Protein AF-A0A2H0ILY2-F1 (afdb_monomer_lite)

pLDDT: mean 87.73, std 13.94, range [51.22, 98.12]

Sequence (99 aa):
MISETLISFIIQALGWVGTVLFIVSYFQLNRGIWTLQDTKFHVYNILGSIFLVVDTVYDFSFASAAANLFWGIVACYGLIKYRKGVDHHNNLHSSSEVG

Secondary structure (DSSP, 8-state):
-HHHHHHHHHHHHHHHHHHHHHHHHHHHHHTTSS-TT-HHHHHHHHHHHHHHHHHHHHTT-HHHHHHHHHHHHHHHHHHHHHHHHHHHHHHHHHHHS--

Foldseek 3Di:
DVVVVVVLVVLVVLLVVLVVLLCVLVVCCVVVVDDLLDLSSLVSLLSSLVSNLSSCVVVVNVVSNVVSVVSNVVSVVSNVVNVVVVVVVVVVVVVVVVD

Structure (mmCIF, N/CA/C/O backbone):
data_AF-A0A2H0ILY2-F1
#
_entry.id   AF-A0A2H0ILY2-F1
#
loop_
_atom_site.group_PDB
_atom_site.id
_atom_site.type_symbol
_atom_site.label_atom_id
_atom_site.label_alt_id
_atom_site.label_comp_id
_atom_site.label_asym_id
_atom_site.label_entity_id
_atom_site.label_seq_id
_atom_site.pdbx_PDB_ins_code
_atom_site.Cartn_x
_atom_site.Cartn_y
_atom_site.Cartn_z
_atom_site.occupancy
_atom_site.B_iso_or_equiv
_atom_site.auth_seq_id
_atom_site.auth_comp_id
_atom_site.auth_asym_id
_atom_site.auth_atom_id
_atom_site.pdbx_PDB_model_num
ATOM 1 N N . MET A 1 1 ? 18.122 -9.021 -22.211 1.00 65.00 1 MET A N 1
ATOM 2 C CA . MET A 1 1 ? 16.770 -8.781 -22.766 1.00 65.00 1 MET A CA 1
ATOM 3 C C . MET A 1 1 ? 15.718 -9.605 -22.030 1.00 65.00 1 MET A C 1
ATOM 5 O O . MET A 1 1 ? 14.881 -8.995 -21.393 1.00 65.00 1 MET A O 1
ATOM 9 N N . ILE A 1 2 ? 15.796 -10.946 -22.007 1.00 77.25 2 ILE A N 1
ATOM 10 C CA . ILE A 1 2 ? 14.806 -11.784 -21.289 1.00 77.25 2 ILE A CA 1
ATOM 11 C C . ILE A 1 2 ? 14.792 -11.542 -19.765 1.00 77.25 2 ILE A C 1
ATOM 13 O O . ILE A 1 2 ? 13.712 -11.489 -19.185 1.00 77.25 2 ILE A O 1
ATOM 17 N N . SER A 1 3 ? 15.949 -11.359 -19.111 1.00 81.62 3 SER A N 1
ATOM 18 C CA . SER A 1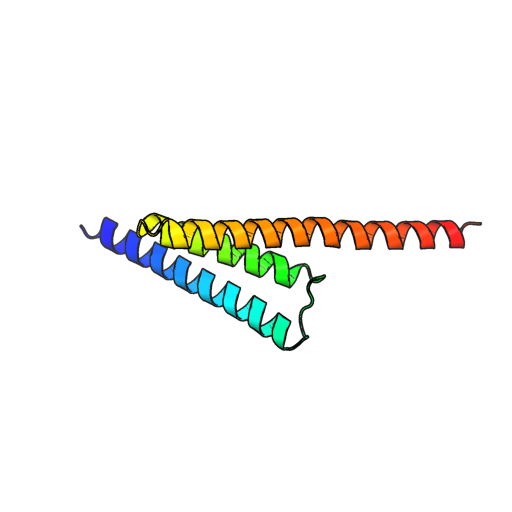 3 ? 15.973 -11.119 -17.654 1.00 81.62 3 SER A CA 1
ATOM 19 C C . SER A 1 3 ? 15.315 -9.797 -17.261 1.00 81.62 3 SER A C 1
ATOM 21 O O . SER A 1 3 ? 14.579 -9.770 -16.285 1.00 81.62 3 SER A O 1
ATOM 23 N N . GLU A 1 4 ? 15.522 -8.733 -18.040 1.00 84.00 4 GLU A N 1
ATOM 24 C CA . GLU A 1 4 ? 14.906 -7.421 -17.799 1.00 84.00 4 GLU A CA 1
ATOM 25 C C . GLU A 1 4 ? 13.379 -7.513 -17.864 1.00 84.00 4 GLU A C 1
ATOM 27 O O . GLU A 1 4 ? 12.696 -7.108 -16.932 1.00 84.00 4 GLU A O 1
ATOM 32 N N . THR A 1 5 ? 12.840 -8.147 -18.912 1.00 90.50 5 THR A N 1
ATOM 33 C CA . THR A 1 5 ? 11.390 -8.348 -19.062 1.00 90.50 5 THR A CA 1
ATOM 34 C C . THR A 1 5 ? 10.800 -9.205 -17.941 1.00 90.50 5 THR A C 1
ATOM 36 O O . THR A 1 5 ? 9.707 -8.918 -17.456 1.00 90.50 5 THR A O 1
ATOM 39 N N . LEU A 1 6 ? 11.516 -10.246 -17.503 1.00 92.25 6 LEU A N 1
ATOM 40 C CA . LEU A 1 6 ? 11.077 -11.086 -16.389 1.00 92.25 6 LEU A CA 1
ATOM 41 C C . LEU A 1 6 ? 11.017 -10.293 -15.077 1.00 92.25 6 LEU A C 1
ATOM 43 O O . LEU A 1 6 ? 10.046 -10.418 -14.333 1.00 92.25 6 LEU A O 1
ATOM 47 N N . ILE A 1 7 ? 12.029 -9.464 -14.808 1.00 92.19 7 ILE A N 1
ATOM 48 C CA . ILE A 1 7 ? 12.068 -8.598 -13.625 1.00 92.19 7 ILE A CA 1
ATOM 49 C C . ILE A 1 7 ? 10.892 -7.616 -13.649 1.00 92.19 7 ILE A C 1
ATOM 51 O O . ILE A 1 7 ? 10.183 -7.522 -12.648 1.00 92.19 7 ILE A O 1
ATOM 55 N N . SER A 1 8 ? 10.621 -6.959 -14.785 1.00 92.81 8 SER A N 1
ATOM 56 C CA . SER A 1 8 ? 9.462 -6.062 -14.918 1.00 92.81 8 SER A CA 1
ATOM 57 C C . SER A 1 8 ? 8.151 -6.777 -14.594 1.00 92.81 8 SER A C 1
ATOM 59 O O . SER A 1 8 ? 7.321 -6.245 -13.864 1.00 92.81 8 SER A O 1
ATOM 61 N N . PHE A 1 9 ? 7.968 -8.002 -15.097 1.00 95.06 9 PHE A N 1
ATOM 62 C CA . PHE A 1 9 ? 6.743 -8.765 -14.863 1.00 95.06 9 PHE A CA 1
ATOM 63 C C . PHE A 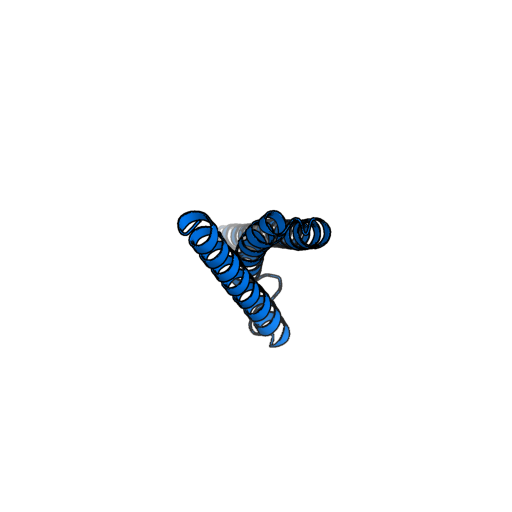1 9 ? 6.559 -9.138 -13.386 1.00 95.06 9 PHE A C 1
ATOM 65 O O . PHE A 1 9 ? 5.452 -9.049 -12.860 1.00 95.06 9 PHE A O 1
ATOM 72 N N . ILE A 1 10 ? 7.639 -9.524 -12.699 1.00 95.94 10 ILE A N 1
ATOM 73 C CA . ILE A 1 10 ? 7.603 -9.826 -11.261 1.00 95.94 10 ILE A CA 1
ATOM 74 C C . ILE A 1 10 ? 7.245 -8.573 -10.459 1.00 95.94 10 ILE A C 1
ATOM 76 O O . ILE A 1 10 ? 6.424 -8.651 -9.547 1.00 95.94 10 ILE A O 1
ATOM 80 N N . ILE A 1 11 ? 7.830 -7.424 -10.803 1.00 95.56 11 ILE A N 1
ATOM 81 C CA . ILE A 1 11 ? 7.562 -6.156 -10.117 1.00 95.56 11 ILE A CA 1
ATOM 82 C C . ILE A 1 11 ? 6.107 -5.725 -10.321 1.00 95.56 11 ILE A C 1
ATOM 84 O O . ILE A 1 11 ? 5.420 -5.471 -9.335 1.00 95.56 11 ILE A O 1
ATOM 88 N N . GLN A 1 12 ? 5.598 -5.783 -11.553 1.00 95.56 12 GLN A N 1
ATOM 89 C CA . GLN A 1 12 ? 4.190 -5.492 -11.841 1.00 95.56 12 GLN A CA 1
ATOM 90 C C . GLN A 1 12 ? 3.249 -6.448 -11.102 1.00 95.56 12 GLN A C 1
ATOM 92 O O . GLN A 1 12 ? 2.235 -6.027 -10.546 1.00 95.56 12 GLN A O 1
ATOM 97 N N . ALA A 1 13 ? 3.575 -7.744 -11.050 1.00 97.25 13 ALA A N 1
ATOM 98 C CA . ALA A 1 13 ? 2.792 -8.713 -10.290 1.00 97.25 13 ALA A CA 1
ATOM 99 C C . ALA A 1 13 ? 2.769 -8.374 -8.789 1.00 97.25 13 ALA A C 1
ATOM 101 O O . ALA A 1 13 ? 1.711 -8.464 -8.164 1.00 97.25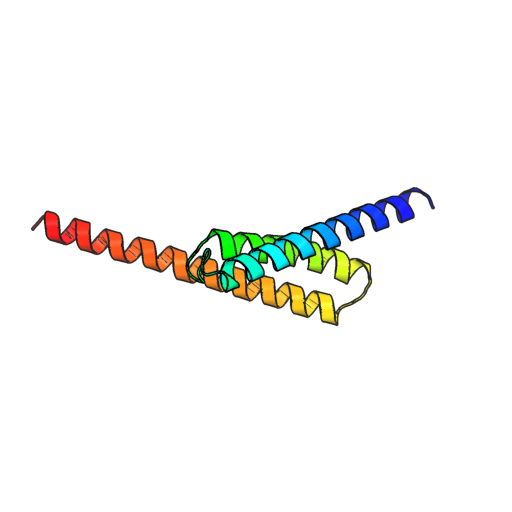 13 ALA A O 1
ATOM 102 N N . LEU A 1 14 ? 3.896 -7.934 -8.215 1.00 96.56 14 LEU A N 1
ATOM 103 C CA . LEU A 1 14 ? 3.943 -7.423 -6.842 1.00 96.56 14 LEU A CA 1
ATOM 104 C C . LEU A 1 14 ? 3.084 -6.164 -6.683 1.00 96.56 14 LEU A C 1
ATOM 106 O O . LEU A 1 14 ? 2.321 -6.092 -5.720 1.00 96.56 14 LEU A O 1
ATOM 110 N N . GLY A 1 15 ? 3.140 -5.226 -7.632 1.00 96.75 15 GLY A N 1
ATOM 111 C CA . GLY A 1 15 ? 2.280 -4.043 -7.674 1.00 96.75 15 GLY A CA 1
ATOM 112 C C . GLY A 1 15 ? 0.799 -4.411 -7.592 1.00 96.75 15 GLY A C 1
ATOM 113 O O . GLY A 1 15 ? 0.099 -3.954 -6.688 1.00 96.75 15 GLY A O 1
ATOM 114 N N . TRP A 1 16 ? 0.342 -5.342 -8.436 1.00 97.94 16 TRP A N 1
ATOM 115 C CA . TRP A 1 16 ? -1.035 -5.851 -8.420 1.00 97.94 16 TRP A CA 1
ATOM 116 C C . TRP A 1 16 ? -1.413 -6.539 -7.107 1.00 97.94 16 TRP A C 1
ATOM 118 O O . TRP A 1 16 ? -2.514 -6.322 -6.594 1.00 97.94 16 TRP A O 1
ATOM 128 N N . VAL A 1 17 ? -0.515 -7.338 -6.521 1.00 98.00 17 VAL A N 1
ATOM 129 C CA . VAL A 1 17 ? -0.734 -7.920 -5.186 1.00 98.00 17 VAL A CA 1
ATOM 130 C C . VAL A 1 17 ? -0.890 -6.809 -4.142 1.00 98.00 17 VAL A C 1
ATOM 132 O O . VAL A 1 17 ? -1.797 -6.871 -3.310 1.00 98.00 17 VAL A O 1
ATOM 135 N N . GLY A 1 18 ? -0.064 -5.764 -4.215 1.00 97.06 18 GLY A N 1
ATOM 136 C CA . GLY A 1 18 ? -0.162 -4.580 -3.368 1.00 97.06 18 GLY A CA 1
ATOM 137 C C . GLY A 1 18 ? -1.501 -3.858 -3.512 1.00 97.06 18 GLY A C 1
ATOM 138 O O . GLY A 1 18 ? -2.152 -3.565 -2.507 1.00 97.06 18 GLY A O 1
ATOM 139 N N . THR A 1 19 ? -1.965 -3.652 -4.747 1.00 97.31 19 THR A N 1
ATOM 140 C CA . THR A 1 19 ? -3.284 -3.083 -5.054 1.00 97.31 19 THR A CA 1
ATOM 141 C C . THR A 1 19 ? -4.408 -3.901 -4.424 1.00 97.31 19 THR A C 1
ATOM 143 O O . THR A 1 19 ? -5.278 -3.338 -3.760 1.00 97.31 19 THR A O 1
ATOM 146 N N . VAL A 1 20 ? -4.391 -5.229 -4.581 1.00 98.12 20 VAL A N 1
ATOM 147 C CA . VAL A 1 20 ? -5.418 -6.114 -4.010 1.00 98.12 20 VAL A CA 1
ATOM 148 C C . VAL A 1 20 ? -5.429 -6.028 -2.485 1.00 98.12 20 VAL A C 1
ATOM 150 O O . VAL A 1 20 ? -6.501 -5.893 -1.897 1.00 98.12 20 VAL A O 1
ATOM 153 N N . LEU A 1 21 ? -4.262 -6.043 -1.833 1.00 96.56 21 LEU A N 1
ATOM 154 C CA . LEU A 1 21 ? -4.164 -5.888 -0.377 1.00 96.56 21 LEU A CA 1
ATOM 155 C C . LEU A 1 21 ? -4.769 -4.562 0.097 1.00 96.56 21 LEU A C 1
ATOM 157 O O . LEU A 1 21 ? -5.538 -4.544 1.062 1.00 96.56 21 LEU A O 1
ATOM 161 N N . PHE A 1 22 ? -4.459 -3.472 -0.605 1.00 93.94 22 PHE A N 1
ATOM 162 C CA . PHE A 1 22 ? -4.954 -2.139 -0.280 1.00 93.94 22 PHE A CA 1
ATOM 163 C C . PHE A 1 22 ? -6.479 -2.049 -0.434 1.00 93.94 22 PHE A C 1
ATOM 165 O O . PHE A 1 22 ? -7.182 -1.603 0.477 1.00 93.94 22 PHE A O 1
ATOM 172 N N . ILE A 1 23 ? -7.010 -2.554 -1.553 1.00 96.56 23 ILE A N 1
ATOM 173 C CA . ILE A 1 23 ? -8.451 -2.582 -1.831 1.00 96.56 23 ILE A CA 1
ATOM 174 C C . ILE A 1 23 ? -9.183 -3.446 -0.807 1.00 96.56 23 ILE A C 1
ATOM 176 O O . ILE A 1 23 ? -10.194 -3.006 -0.270 1.00 96.56 23 ILE A O 1
ATOM 180 N N . VAL A 1 24 ? -8.686 -4.647 -0.497 1.00 96.75 24 VAL A N 1
ATOM 181 C CA . VAL A 1 24 ? -9.310 -5.533 0.500 1.00 96.75 24 VAL A CA 1
ATOM 182 C C . VAL A 1 24 ? -9.347 -4.861 1.869 1.00 96.75 24 VAL A C 1
ATOM 184 O O . VAL A 1 24 ? -10.383 -4.903 2.532 1.00 96.75 24 VAL A O 1
ATOM 187 N N . SER A 1 25 ? -8.259 -4.195 2.268 1.00 95.12 25 SER A N 1
ATOM 188 C CA . SER A 1 25 ? -8.204 -3.447 3.526 1.00 95.12 25 SER A CA 1
ATOM 189 C C . SER A 1 25 ? -9.274 -2.361 3.590 1.00 95.12 25 SER A C 1
ATOM 191 O O . SER A 1 25 ? -10.074 -2.312 4.529 1.00 95.12 25 SER A O 1
ATOM 193 N N . TYR A 1 26 ? -9.341 -1.523 2.555 1.00 94.00 26 TYR A N 1
ATOM 194 C CA . TYR A 1 26 ? -10.304 -0.431 2.488 1.00 94.00 26 TYR A CA 1
ATOM 195 C C . TYR A 1 26 ? -11.749 -0.929 2.364 1.00 94.00 26 TYR A C 1
ATOM 197 O O . TYR A 1 26 ? -12.661 -0.381 2.983 1.00 94.00 26 TYR A O 1
ATOM 205 N N . PHE A 1 27 ? -11.977 -2.003 1.612 1.00 97.19 27 PHE A N 1
ATOM 206 C CA . PHE A 1 27 ? -13.289 -2.617 1.450 1.00 97.19 27 PHE A CA 1
ATOM 207 C C . PHE A 1 27 ? -13.808 -3.198 2.768 1.00 97.19 27 PHE A C 1
ATOM 209 O O . PHE A 1 27 ? -14.951 -2.951 3.150 1.00 97.19 27 PHE A O 1
ATOM 216 N N . GLN A 1 28 ? -12.964 -3.920 3.506 1.00 95.44 28 GLN A N 1
ATOM 217 C CA . GLN A 1 28 ? -13.324 -4.478 4.809 1.00 95.44 28 GLN A CA 1
ATOM 218 C C . GLN A 1 28 ? -13.568 -3.391 5.862 1.00 95.44 28 GLN A C 1
ATOM 220 O O . GLN A 1 28 ? -14.469 -3.557 6.689 1.00 95.44 28 GLN A O 1
ATOM 225 N N . LEU A 1 29 ? -12.830 -2.276 5.794 1.00 95.19 29 LEU A N 1
ATOM 226 C CA . LEU A 1 29 ? -13.099 -1.085 6.602 1.00 95.19 29 LEU A CA 1
ATOM 227 C C . LEU A 1 29 ? -14.486 -0.498 6.287 1.00 95.19 29 LEU A C 1
ATOM 229 O O . LEU A 1 29 ? -15.273 -0.259 7.198 1.00 95.19 29 LEU A O 1
ATOM 233 N N . ASN A 1 30 ? -14.824 -0.320 5.005 1.00 94.81 30 ASN A N 1
ATOM 234 C CA . ASN A 1 30 ? -16.127 0.224 4.590 1.00 94.81 30 ASN A CA 1
ATOM 235 C C . ASN A 1 30 ? -17.306 -0.689 4.945 1.00 94.81 30 ASN A C 1
ATOM 237 O O . ASN A 1 30 ? -18.397 -0.205 5.230 1.00 94.81 30 ASN A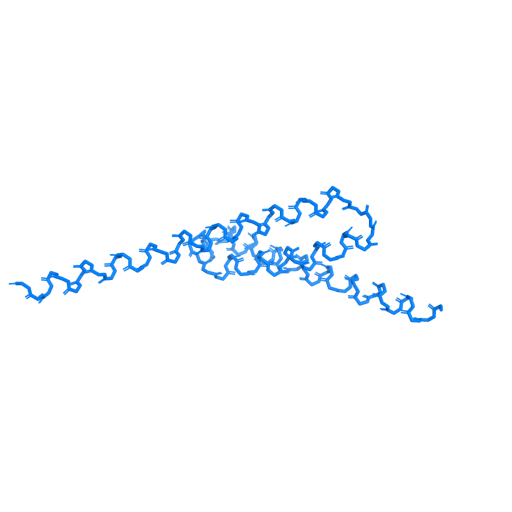 O 1
ATOM 241 N N . ARG A 1 31 ? -17.098 -2.010 4.971 1.00 95.31 31 ARG A N 1
ATOM 242 C CA . ARG A 1 31 ? -18.110 -2.970 5.438 1.00 95.31 31 ARG A CA 1
ATOM 243 C C . ARG A 1 31 ? -18.324 -2.940 6.953 1.00 95.31 31 ARG A C 1
ATOM 245 O O . ARG A 1 31 ? -19.202 -3.647 7.437 1.00 95.31 31 ARG A O 1
ATOM 252 N N . GLY A 1 32 ? -17.500 -2.202 7.700 1.00 92.88 32 GLY A N 1
ATOM 253 C CA . GLY A 1 32 ? -17.495 -2.213 9.162 1.00 92.88 32 GLY A CA 1
ATOM 254 C C . GLY A 1 32 ? -17.023 -3.539 9.765 1.00 92.88 32 GLY A C 1
ATOM 255 O O . GLY A 1 32 ? -17.216 -3.763 10.955 1.00 92.88 32 GLY A O 1
ATOM 256 N N . ILE A 1 33 ? -16.425 -4.430 8.960 1.00 94.06 33 ILE A N 1
ATOM 257 C CA . ILE A 1 33 ? -15.880 -5.708 9.444 1.00 94.06 33 ILE A CA 1
ATOM 258 C C . ILE A 1 33 ? -14.533 -5.474 10.114 1.00 94.06 33 ILE A C 1
ATOM 260 O O . ILE A 1 33 ? -14.227 -6.108 11.120 1.00 94.06 33 ILE A O 1
ATOM 264 N N . TRP A 1 34 ? -13.718 -4.596 9.528 1.00 94.44 34 TRP A N 1
ATOM 265 C CA . TRP A 1 34 ? -12.499 -4.095 10.149 1.00 94.44 34 TRP A CA 1
ATOM 266 C C . TRP A 1 34 ? -12.717 -2.654 10.583 1.00 94.44 34 TRP A C 1
ATOM 268 O O . TRP A 1 34 ? -13.473 -1.902 9.974 1.00 94.44 34 TRP A O 1
ATOM 278 N N . THR A 1 35 ? -12.020 -2.270 11.633 1.00 90.81 35 THR A N 1
ATOM 279 C CA . THR A 1 35 ? -12.032 -0.943 12.225 1.00 90.81 35 THR A CA 1
ATOM 280 C C . THR A 1 35 ? -10.635 -0.341 12.149 1.00 90.81 35 THR A C 1
ATOM 282 O O . THR A 1 35 ? -9.638 -1.036 11.946 1.00 90.81 35 THR A O 1
ATOM 285 N N . LEU A 1 36 ? -10.533 0.967 12.389 1.00 89.25 36 LEU A N 1
ATOM 286 C CA . LEU A 1 36 ? -9.234 1.636 12.502 1.00 89.25 36 LEU A CA 1
ATOM 287 C C . LEU A 1 36 ? -8.389 1.111 13.674 1.00 89.25 36 LEU A C 1
ATOM 289 O O . LEU A 1 36 ? -7.203 1.404 13.721 1.00 89.25 36 LEU A O 1
ATOM 293 N N . GLN A 1 37 ? -8.967 0.356 14.611 1.00 87.94 37 GLN A N 1
ATOM 294 C CA . GLN A 1 37 ? -8.254 -0.233 15.749 1.00 87.94 37 GLN A CA 1
ATOM 295 C C . GLN A 1 37 ? -7.684 -1.617 15.412 1.00 87.94 37 GLN A C 1
ATOM 297 O O . GLN A 1 37 ? -6.771 -2.095 16.087 1.00 87.94 37 GLN A O 1
ATOM 302 N N . ASP A 1 38 ? -8.183 -2.253 14.350 1.00 89.12 38 ASP A N 1
ATOM 303 C CA . ASP A 1 38 ? -7.790 -3.607 13.999 1.00 89.12 38 ASP A CA 1
ATOM 304 C C . ASP A 1 38 ? -6.376 -3.653 13.429 1.00 89.12 38 ASP A C 1
ATOM 306 O O . ASP A 1 38 ? -6.045 -3.032 12.418 1.00 89.12 38 ASP A O 1
ATOM 310 N N . THR A 1 39 ? -5.537 -4.494 14.035 1.00 90.31 39 THR A N 1
ATOM 311 C CA . THR A 1 39 ? -4.163 -4.723 13.562 1.00 90.31 39 THR A CA 1
ATOM 312 C C . THR A 1 39 ? -4.139 -5.219 12.112 1.00 90.31 39 THR A C 1
ATOM 314 O O . THR A 1 39 ? -3.264 -4.827 11.344 1.00 90.31 39 THR A O 1
ATOM 317 N N . LYS A 1 40 ? -5.127 -6.031 11.703 1.00 91.44 40 LYS A N 1
ATOM 318 C CA . LYS A 1 40 ? -5.229 -6.568 10.334 1.00 91.44 40 LYS A CA 1
ATOM 319 C C . LYS A 1 40 ? -5.357 -5.456 9.289 1.00 91.44 40 LYS A C 1
ATOM 321 O O . LYS A 1 40 ? -4.681 -5.520 8.268 1.00 91.44 40 LYS A O 1
ATOM 326 N N . PHE A 1 41 ? -6.149 -4.421 9.574 1.00 92.88 41 PHE A N 1
ATOM 327 C CA . PHE A 1 41 ? -6.323 -3.273 8.684 1.00 92.88 41 PHE A CA 1
ATOM 328 C C . PHE A 1 41 ? -4.994 -2.548 8.427 1.00 92.88 41 PHE A C 1
ATOM 330 O O . PHE A 1 41 ? -4.632 -2.278 7.279 1.00 92.88 41 PHE A O 1
ATOM 337 N N . HIS A 1 42 ? -4.223 -2.291 9.487 1.00 93.06 42 HIS A N 1
ATOM 338 C CA . HIS A 1 42 ? -2.921 -1.632 9.355 1.00 93.06 42 HIS A CA 1
ATOM 339 C C . HIS A 1 42 ? -1.890 -2.518 8.659 1.00 93.06 42 HIS A C 1
ATOM 341 O O . HIS A 1 42 ? -1.182 -2.038 7.783 1.00 93.06 42 HIS A O 1
ATOM 347 N N . VAL A 1 43 ? -1.835 -3.816 8.976 1.00 94.38 43 VAL A N 1
ATOM 348 C CA . VAL A 1 43 ? -0.895 -4.755 8.336 1.00 94.38 43 VAL A CA 1
ATOM 349 C C . VAL A 1 43 ? -1.131 -4.848 6.828 1.00 94.38 43 VAL A C 1
ATOM 351 O O . VAL A 1 43 ? -0.170 -4.789 6.064 1.00 94.38 43 VAL A O 1
ATOM 354 N N . TYR A 1 44 ? -2.388 -4.942 6.385 1.00 96.56 44 TYR A N 1
ATOM 355 C CA . TYR A 1 44 ? -2.702 -5.001 4.954 1.00 96.56 44 TYR A CA 1
ATOM 356 C C . TYR A 1 44 ? -2.318 -3.704 4.234 1.00 96.56 44 TYR A C 1
ATOM 358 O O . TYR A 1 44 ? -1.750 -3.766 3.147 1.00 96.56 44 TYR A O 1
ATOM 366 N N . ASN A 1 45 ? -2.561 -2.541 4.849 1.00 95.56 45 ASN A N 1
ATOM 367 C CA . ASN A 1 45 ? -2.140 -1.259 4.278 1.00 95.56 45 ASN A CA 1
ATOM 368 C C . ASN A 1 45 ? -0.615 -1.110 4.221 1.00 95.56 45 ASN A C 1
ATOM 370 O O . ASN A 1 45 ? -0.098 -0.627 3.219 1.00 95.56 45 ASN A O 1
ATOM 374 N N . ILE A 1 46 ? 0.118 -1.560 5.245 1.00 96.25 46 ILE A N 1
ATOM 375 C CA . ILE A 1 46 ? 1.588 -1.520 5.253 1.00 96.25 46 ILE A CA 1
ATOM 376 C C . ILE A 1 46 ? 2.145 -2.419 4.145 1.00 96.25 46 ILE A C 1
ATOM 378 O O . ILE A 1 46 ? 2.935 -1.955 3.326 1.00 96.25 46 ILE A O 1
ATOM 382 N N . LEU A 1 47 ? 1.706 -3.678 4.061 1.00 97.19 47 LEU A N 1
ATOM 383 C CA . LEU A 1 47 ? 2.172 -4.600 3.019 1.00 97.19 47 LEU A CA 1
ATOM 384 C C . LEU A 1 47 ? 1.807 -4.104 1.615 1.00 97.19 47 LEU A C 1
ATOM 386 O O . LEU A 1 47 ? 2.664 -4.084 0.734 1.00 97.19 47 LEU A O 1
ATOM 390 N N . GLY A 1 48 ? 0.568 -3.638 1.431 1.00 96.56 48 GLY A N 1
ATOM 391 C CA . GLY A 1 48 ? 0.114 -3.047 0.174 1.00 96.56 48 GLY A CA 1
ATOM 392 C C . GLY A 1 48 ? 0.956 -1.839 -0.234 1.00 96.56 48 GLY A C 1
ATOM 393 O O . GLY A 1 48 ? 1.409 -1.762 -1.374 1.00 96.56 48 GLY A O 1
ATOM 394 N N . SER A 1 49 ? 1.241 -0.942 0.716 1.00 97.06 49 SER A N 1
ATOM 395 C CA . SER A 1 49 ? 2.071 0.239 0.473 1.00 97.06 49 SER A CA 1
ATOM 396 C C . SER A 1 49 ? 3.494 -0.113 0.053 1.00 97.06 49 SER A C 1
ATOM 398 O O . SER A 1 49 ? 4.007 0.488 -0.883 1.00 97.06 49 SER A O 1
ATOM 400 N N . ILE A 1 50 ? 4.122 -1.113 0.682 1.00 97.38 50 ILE A N 1
ATOM 401 C CA . ILE A 1 50 ? 5.492 -1.522 0.353 1.00 97.38 50 ILE A CA 1
ATOM 402 C C . ILE A 1 50 ? 5.551 -2.036 -1.087 1.00 97.38 50 ILE A C 1
ATOM 404 O O . ILE A 1 50 ? 6.408 -1.602 -1.852 1.00 97.38 50 ILE A O 1
ATOM 408 N N . PHE A 1 51 ? 4.626 -2.917 -1.475 1.00 97.31 51 PHE A N 1
ATOM 409 C CA . PHE A 1 51 ? 4.605 -3.464 -2.832 1.00 97.31 51 PHE A CA 1
ATOM 410 C C . PHE A 1 51 ? 4.325 -2.394 -3.891 1.00 97.31 51 PHE A C 1
ATOM 412 O O . PHE A 1 51 ? 5.007 -2.362 -4.912 1.00 97.31 51 PHE A O 1
ATOM 419 N N . LEU A 1 52 ? 3.397 -1.473 -3.621 1.00 96.75 52 LEU A N 1
ATOM 420 C CA . LEU A 1 52 ? 3.094 -0.373 -4.535 1.00 96.75 52 LEU A CA 1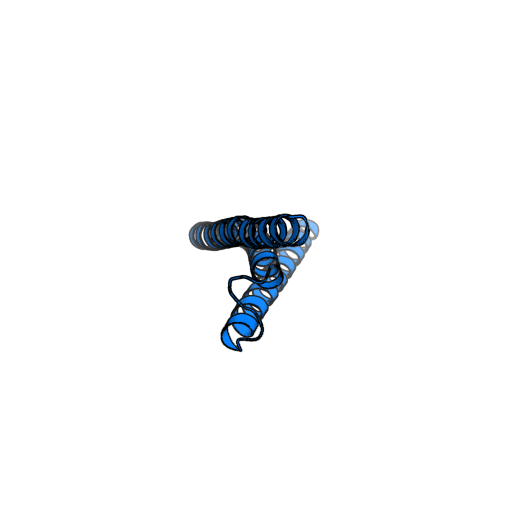
ATOM 421 C C . LEU A 1 52 ? 4.237 0.640 -4.644 1.00 96.75 52 LEU A C 1
ATOM 423 O O . LEU A 1 52 ? 4.477 1.162 -5.727 1.00 96.75 52 LEU A O 1
ATOM 427 N N . VAL A 1 53 ? 4.971 0.916 -3.561 1.00 97.62 53 VAL A N 1
ATOM 428 C CA . VAL A 1 53 ? 6.173 1.765 -3.620 1.00 97.62 53 VAL A CA 1
ATOM 429 C C . VAL A 1 53 ? 7.239 1.120 -4.504 1.00 97.62 53 VAL A C 1
ATOM 431 O O . VAL A 1 53 ? 7.808 1.807 -5.343 1.00 97.62 53 VAL A O 1
ATOM 434 N N . VAL A 1 54 ? 7.492 -0.185 -4.358 1.00 96.69 54 VAL A N 1
ATOM 435 C CA . VAL A 1 54 ? 8.477 -0.902 -5.191 1.00 96.69 54 VAL A CA 1
ATOM 436 C C . VAL A 1 54 ? 8.107 -0.823 -6.675 1.00 96.69 54 VAL A C 1
ATOM 438 O O . VAL A 1 54 ? 8.954 -0.467 -7.492 1.00 96.69 54 VAL A O 1
ATOM 441 N N . ASP A 1 55 ? 6.845 -1.094 -7.006 1.00 97.19 55 ASP A N 1
ATOM 442 C CA . ASP A 1 55 ? 6.316 -1.034 -8.373 1.00 97.19 55 ASP A CA 1
ATOM 443 C C . ASP A 1 55 ? 6.397 0.380 -8.970 1.00 97.19 55 ASP A C 1
ATOM 445 O O . ASP A 1 55 ? 6.973 0.610 -10.029 1.00 97.19 55 ASP A O 1
ATOM 449 N N . THR A 1 56 ? 5.929 1.381 -8.227 1.00 96.50 56 THR A N 1
ATOM 450 C CA . THR A 1 56 ? 5.872 2.763 -8.725 1.00 96.50 56 THR A CA 1
ATOM 451 C C . THR A 1 56 ? 7.234 3.449 -8.793 1.00 96.50 56 THR A C 1
ATOM 453 O O . THR A 1 56 ? 7.418 4.345 -9.617 1.00 96.50 56 THR A O 1
ATOM 456 N N . VAL A 1 57 ? 8.207 3.040 -7.971 1.00 96.56 57 VAL A N 1
ATOM 457 C CA . VAL A 1 57 ? 9.606 3.477 -8.108 1.00 96.56 57 VAL A CA 1
ATOM 458 C C . VAL A 1 57 ? 10.248 2.857 -9.347 1.00 96.56 57 VAL A C 1
ATOM 460 O O . VAL A 1 57 ? 10.989 3.555 -10.039 1.00 96.56 57 VAL A O 1
ATOM 463 N N . TYR A 1 58 ? 9.952 1.589 -9.651 1.00 94.88 58 TYR A N 1
ATOM 464 C CA . TYR A 1 58 ? 10.441 0.926 -10.863 1.00 94.88 58 TYR A CA 1
ATOM 465 C C . TYR A 1 58 ? 9.943 1.617 -12.140 1.00 94.88 58 TYR A C 1
ATOM 467 O O . TYR A 1 58 ? 10.719 1.824 -13.070 1.00 94.88 58 TYR A O 1
ATOM 475 N N . ASP A 1 59 ? 8.694 2.083 -12.134 1.00 93.94 59 ASP A N 1
ATOM 476 C CA . ASP A 1 59 ? 8.091 2.846 -13.234 1.00 93.94 59 ASP A CA 1
ATOM 477 C C . ASP A 1 59 ? 8.460 4.348 -13.237 1.00 93.94 59 ASP A C 1
ATOM 479 O O . ASP A 1 59 ? 7.907 5.127 -14.015 1.00 93.94 59 ASP A O 1
ATOM 483 N N . PHE A 1 60 ? 9.376 4.795 -12.364 1.00 93.94 60 PHE A N 1
ATOM 484 C CA . PHE A 1 60 ? 9.758 6.208 -12.179 1.00 93.94 60 PHE A CA 1
ATOM 485 C C . PHE A 1 60 ? 8.579 7.152 -11.854 1.00 93.94 60 PHE A C 1
ATOM 487 O O . PHE A 1 60 ? 8.653 8.372 -12.027 1.00 93.94 60 PHE A O 1
ATOM 494 N N . SER A 1 61 ? 7.487 6.605 -11.320 1.00 95.94 61 SER A N 1
ATOM 495 C CA . SER A 1 61 ? 6.285 7.335 -10.926 1.00 95.94 61 SER A CA 1
ATOM 496 C C . SER A 1 61 ? 6.409 7.855 -9.491 1.00 95.94 61 SER A C 1
ATOM 498 O O . SER A 1 61 ? 5.758 7.383 -8.556 1.00 95.94 61 SER A O 1
ATOM 500 N N . PHE A 1 62 ? 7.261 8.864 -9.297 1.00 93.56 62 PHE A N 1
ATOM 501 C CA . PHE A 1 62 ? 7.608 9.368 -7.961 1.00 93.56 62 PHE A CA 1
ATOM 502 C C . PHE A 1 62 ? 6.422 9.937 -7.173 1.00 93.56 62 PHE A C 1
ATOM 504 O O . PHE A 1 62 ? 6.382 9.806 -5.951 1.00 93.56 62 PHE A O 1
ATOM 511 N N . ALA A 1 63 ? 5.437 10.538 -7.848 1.00 96.12 63 ALA A N 1
ATOM 512 C CA . ALA A 1 63 ? 4.226 11.027 -7.188 1.00 96.12 63 ALA A CA 1
ATOM 513 C C . ALA A 1 63 ? 3.402 9.871 -6.593 1.00 96.12 63 ALA A C 1
ATOM 515 O O . ALA A 1 63 ? 2.947 9.957 -5.451 1.00 96.12 63 ALA A O 1
ATOM 516 N N . SER A 1 64 ? 3.263 8.771 -7.340 1.00 95.50 64 SER A N 1
ATOM 517 C CA . SER A 1 64 ? 2.582 7.564 -6.864 1.00 95.50 64 SER A CA 1
ATOM 518 C C . SER A 1 64 ? 3.381 6.887 -5.748 1.00 95.50 64 SER A C 1
ATOM 520 O O . SER A 1 64 ? 2.822 6.543 -4.706 1.00 95.50 64 SER A O 1
ATOM 522 N N . ALA A 1 65 ? 4.704 6.788 -5.899 1.00 96.44 65 ALA A N 1
ATOM 523 C CA . ALA A 1 65 ? 5.583 6.245 -4.866 1.00 96.44 65 ALA A CA 1
ATOM 524 C C . ALA A 1 65 ? 5.466 7.021 -3.547 1.00 96.44 65 ALA A C 1
ATOM 526 O O . ALA A 1 65 ? 5.295 6.420 -2.487 1.00 96.44 65 ALA A O 1
ATOM 527 N N . ALA A 1 66 ? 5.480 8.356 -3.603 1.00 97.25 66 ALA A N 1
ATOM 528 C CA . ALA A 1 66 ? 5.303 9.194 -2.424 1.00 97.25 66 ALA A CA 1
ATOM 529 C C . ALA A 1 66 ? 3.932 8.972 -1.768 1.00 97.25 66 ALA A C 1
ATOM 531 O O . ALA A 1 66 ? 3.859 8.787 -0.554 1.00 97.25 66 ALA A O 1
ATOM 532 N N . ALA A 1 67 ? 2.850 8.934 -2.553 1.00 96.12 67 ALA A N 1
ATOM 533 C CA . ALA A 1 67 ? 1.506 8.694 -2.031 1.00 96.12 67 ALA A CA 1
ATOM 534 C C . ALA A 1 67 ? 1.403 7.344 -1.301 1.00 96.12 67 ALA A C 1
ATOM 536 O O . ALA A 1 67 ? 0.919 7.288 -0.168 1.00 96.12 67 ALA A O 1
ATOM 537 N N . ASN A 1 68 ? 1.908 6.269 -1.912 1.00 96.62 68 ASN A N 1
ATOM 538 C CA . ASN A 1 68 ? 1.909 4.939 -1.305 1.00 96.62 68 ASN A CA 1
ATOM 539 C C . ASN A 1 68 ? 2.785 4.891 -0.046 1.00 96.62 68 ASN A C 1
ATOM 541 O O . ASN A 1 68 ? 2.376 4.323 0.965 1.00 96.62 68 ASN A O 1
ATOM 545 N N . LEU A 1 69 ? 3.936 5.565 -0.052 1.00 97.00 69 LEU A N 1
ATOM 546 C CA . LEU A 1 69 ? 4.789 5.684 1.128 1.00 97.00 69 LEU A CA 1
ATOM 547 C C . LEU A 1 69 ? 4.062 6.375 2.293 1.00 97.00 69 LEU A C 1
ATOM 549 O O . LEU A 1 69 ? 4.108 5.884 3.421 1.00 97.00 69 LEU A O 1
ATOM 553 N N . PHE A 1 70 ? 3.352 7.479 2.036 1.00 97.44 70 PHE A N 1
ATOM 554 C CA . PHE A 1 70 ? 2.568 8.165 3.067 1.00 97.44 70 PHE A CA 1
ATOM 555 C C . PHE A 1 70 ? 1.459 7.281 3.634 1.00 97.44 70 PHE A C 1
ATOM 557 O O . PHE A 1 70 ? 1.270 7.257 4.851 1.00 97.44 70 PHE A O 1
ATOM 564 N N . TRP A 1 71 ? 0.775 6.504 2.792 1.00 93.69 71 TRP A N 1
ATOM 565 C CA . TRP A 1 71 ? -0.201 5.520 3.261 1.00 93.69 71 TRP A CA 1
ATOM 566 C C . TRP A 1 71 ? 0.418 4.492 4.210 1.00 93.69 71 TRP A C 1
ATOM 568 O O . TRP A 1 71 ? -0.151 4.215 5.269 1.00 93.69 71 TRP A O 1
ATOM 578 N N . GLY A 1 72 ? 1.609 3.988 3.881 1.00 95.75 72 GLY A N 1
ATOM 579 C CA . GLY A 1 72 ? 2.373 3.103 4.758 1.00 95.75 72 GLY A CA 1
ATOM 580 C C . GLY A 1 72 ? 2.719 3.753 6.101 1.00 95.75 72 GLY A C 1
ATOM 581 O O . GLY A 1 72 ? 2.511 3.149 7.152 1.00 95.75 72 GLY A O 1
ATOM 582 N N . ILE A 1 73 ? 3.174 5.011 6.093 1.00 96.25 73 ILE A N 1
ATOM 583 C CA . ILE A 1 73 ? 3.498 5.771 7.315 1.00 96.25 73 ILE A CA 1
ATOM 584 C C . ILE A 1 73 ? 2.259 5.950 8.201 1.00 96.25 73 ILE A C 1
ATOM 586 O O . ILE A 1 73 ? 2.330 5.723 9.412 1.00 96.25 73 ILE A O 1
ATOM 590 N N . VAL A 1 74 ? 1.117 6.320 7.616 1.00 94.06 74 VAL A N 1
ATOM 591 C CA . VAL A 1 74 ? -0.150 6.484 8.345 1.00 94.06 74 VAL A CA 1
ATOM 592 C C . VAL A 1 74 ? -0.596 5.159 8.969 1.00 94.06 74 VAL A C 1
ATOM 594 O O . VAL A 1 74 ? -0.999 5.136 10.134 1.00 94.06 74 VAL A O 1
ATOM 597 N N . ALA A 1 75 ? -0.468 4.049 8.240 1.00 93.69 75 ALA A N 1
ATOM 598 C CA . ALA A 1 75 ? -0.797 2.721 8.750 1.00 93.69 75 ALA A CA 1
ATOM 599 C C . ALA A 1 75 ? 0.151 2.275 9.883 1.00 93.69 75 ALA A C 1
ATOM 601 O O . ALA A 1 75 ? -0.302 1.761 10.907 1.00 93.69 75 ALA A O 1
ATOM 602 N N . CYS A 1 76 ? 1.456 2.542 9.767 1.00 93.44 76 CYS A N 1
ATOM 603 C CA . CYS A 1 76 ? 2.423 2.317 10.847 1.00 93.44 76 CYS A CA 1
ATOM 604 C C . CYS A 1 76 ? 2.080 3.129 12.104 1.00 93.44 76 CYS A C 1
ATOM 606 O O . CYS A 1 76 ? 2.090 2.594 13.215 1.00 93.44 76 CYS A O 1
ATOM 608 N N . TYR A 1 77 ? 1.743 4.411 11.938 1.00 92.19 77 TYR A N 1
ATOM 609 C CA . TYR A 1 77 ? 1.332 5.273 13.045 1.00 92.19 77 TYR A CA 1
ATOM 610 C C . TYR A 1 77 ? 0.074 4.736 13.740 1.00 92.19 77 TYR A C 1
ATOM 612 O O . TYR A 1 77 ? 0.045 4.629 14.970 1.00 92.19 77 TYR A O 1
ATOM 620 N N . GLY A 1 78 ? -0.940 4.345 12.961 1.00 89.75 78 GLY A N 1
ATOM 621 C CA . GLY A 1 78 ? -2.150 3.713 13.475 1.00 89.75 78 GLY A CA 1
ATOM 622 C C . GLY A 1 78 ? -1.826 2.464 14.293 1.00 89.75 78 GLY A C 1
ATOM 623 O O . GLY A 1 78 ? -2.188 2.384 15.467 1.00 89.75 78 GLY A O 1
ATOM 624 N N . LEU A 1 79 ? -1.049 1.537 13.732 1.00 90.31 79 LEU A N 1
ATOM 625 C CA . LEU A 1 79 ? -0.676 0.291 14.403 1.00 90.31 79 LEU A CA 1
ATOM 626 C C . LEU A 1 79 ? -0.001 0.516 15.769 1.00 90.31 79 LEU A C 1
ATOM 628 O O . LEU A 1 79 ? -0.334 -0.162 16.744 1.00 90.31 79 LEU A O 1
ATOM 632 N N . ILE A 1 80 ? 0.927 1.475 15.860 1.00 88.94 80 ILE A N 1
ATOM 633 C CA . ILE A 1 80 ? 1.625 1.806 17.115 1.00 88.94 80 ILE A CA 1
ATOM 634 C C . ILE A 1 80 ? 0.656 2.408 18.139 1.00 88.94 80 ILE A C 1
ATOM 636 O O . ILE A 1 80 ? 0.712 2.058 19.320 1.00 88.94 80 ILE A O 1
ATOM 640 N N . LYS A 1 81 ? -0.232 3.308 17.703 1.00 84.56 81 LYS A N 1
ATOM 641 C CA . LYS A 1 81 ? -1.207 3.968 18.578 1.00 84.56 81 LYS A CA 1
ATOM 642 C C . LYS A 1 81 ? -2.193 2.970 19.185 1.00 84.56 81 LYS A C 1
ATOM 644 O O . LYS A 1 81 ? -2.452 3.030 20.384 1.00 84.56 81 LYS A O 1
ATOM 649 N N . TYR A 1 82 ? -2.718 2.048 18.381 1.00 78.56 82 TYR A N 1
ATOM 650 C CA . TYR A 1 82 ? -3.766 1.128 18.827 1.00 78.56 82 TYR A CA 1
ATOM 651 C C . TYR A 1 82 ? -3.238 -0.064 19.631 1.00 78.56 82 TYR A C 1
ATOM 653 O O . TYR A 1 82 ? -3.931 -0.512 20.539 1.00 78.56 82 TYR A O 1
ATOM 661 N N . ARG A 1 83 ? -1.991 -0.512 19.415 1.00 70.50 83 ARG A N 1
ATOM 662 C CA . ARG A 1 83 ? -1.360 -1.507 20.308 1.00 70.50 83 ARG A CA 1
ATOM 663 C C . ARG A 1 83 ? -1.221 -0.990 21.742 1.00 70.50 83 ARG A C 1
ATOM 665 O O . ARG A 1 83 ? -1.601 -1.683 22.675 1.00 70.50 83 ARG A O 1
ATOM 672 N N . LYS A 1 84 ? -0.778 0.260 21.919 1.00 59.56 84 LYS A N 1
ATOM 673 C CA . LYS A 1 84 ? -0.604 0.868 23.252 1.00 59.56 84 LYS A CA 1
ATOM 674 C C . LYS A 1 84 ? -1.914 1.042 24.033 1.00 59.56 84 LYS A C 1
ATOM 676 O O . LYS A 1 84 ? -1.892 1.038 25.259 1.00 59.56 84 LYS A O 1
ATOM 681 N N . GLY A 1 85 ? -3.045 1.204 23.342 1.00 57.44 85 GLY A N 1
ATOM 682 C CA . GLY A 1 85 ? -4.359 1.332 23.981 1.00 57.44 85 GLY A CA 1
ATOM 683 C C . GLY A 1 85 ? -4.846 0.036 24.639 1.00 57.44 85 GLY A C 1
ATOM 684 O O . GLY A 1 85 ? -5.456 0.090 25.704 1.00 57.44 85 GLY A O 1
ATOM 685 N N . VAL A 1 86 ? -4.528 -1.120 24.046 1.00 56.94 86 VAL A N 1
ATOM 686 C CA . VAL A 1 86 ? -4.876 -2.442 24.597 1.00 56.94 86 VAL A CA 1
ATOM 687 C C . VAL A 1 86 ? -4.081 -2.726 25.876 1.00 56.94 86 VAL A C 1
ATOM 689 O O . VAL A 1 86 ? -4.645 -3.184 26.868 1.00 56.94 86 VAL A O 1
ATOM 692 N N . ASP A 1 87 ? -2.793 -2.375 25.889 1.00 57.03 87 ASP A N 1
ATOM 693 C CA . ASP A 1 87 ? -1.901 -2.653 27.020 1.00 57.03 87 ASP A CA 1
ATOM 694 C C . ASP A 1 87 ? -2.264 -1.840 28.280 1.00 57.03 87 ASP A C 1
ATOM 696 O O . ASP A 1 87 ? -2.132 -2.327 29.402 1.00 57.03 87 ASP A O 1
ATOM 700 N N . HIS A 1 88 ? -2.753 -0.602 28.127 1.00 54.66 88 HIS A N 1
ATOM 701 C CA . HIS A 1 88 ? -3.127 0.240 29.271 1.00 54.66 88 HIS A CA 1
ATOM 702 C C . HIS A 1 88 ? -4.450 -0.157 29.937 1.00 54.66 88 HIS A C 1
ATOM 704 O O . HIS A 1 88 ? -4.566 -0.022 31.154 1.00 54.66 88 HIS A O 1
ATOM 710 N N . HIS A 1 89 ? -5.426 -0.679 29.188 1.00 55.81 89 HIS A N 1
ATOM 711 C CA . HIS A 1 89 ? -6.698 -1.113 29.774 1.00 55.81 89 HIS A CA 1
ATOM 712 C C . HIS A 1 89 ? -6.540 -2.389 30.623 1.00 55.81 89 HIS A C 1
ATOM 714 O O . HIS A 1 89 ? -7.146 -2.503 31.688 1.00 55.81 89 HIS A O 1
ATOM 720 N N . ASN A 1 90 ? -5.676 -3.323 30.210 1.00 58.72 90 ASN A N 1
ATOM 721 C CA . ASN A 1 90 ? -5.445 -4.565 30.957 1.00 58.72 90 ASN A CA 1
ATOM 722 C C . ASN A 1 90 ? -4.742 -4.346 32.312 1.00 58.72 90 ASN A C 1
ATOM 724 O O . ASN A 1 90 ? -5.036 -5.062 33.267 1.00 58.72 90 ASN A O 1
ATOM 728 N N . ASN A 1 91 ? -3.873 -3.336 32.432 1.00 58.91 91 ASN A N 1
ATOM 729 C CA . ASN A 1 91 ? -3.134 -3.061 33.677 1.00 58.91 91 ASN A CA 1
ATOM 730 C C . ASN A 1 91 ? -3.992 -2.430 34.792 1.00 58.91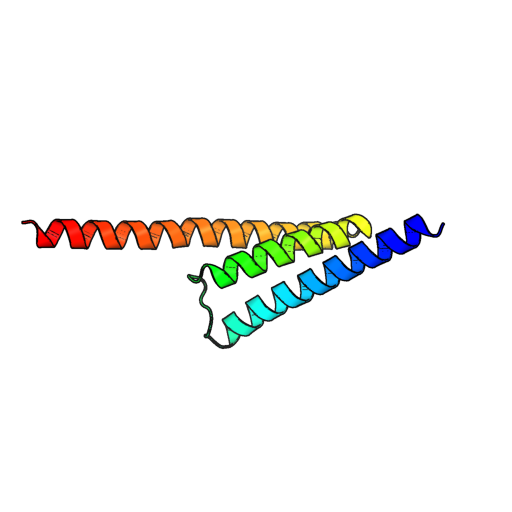 91 ASN A C 1
ATOM 732 O O . ASN A 1 91 ? -3.643 -2.517 35.971 1.00 58.91 91 ASN A O 1
ATOM 736 N N . LEU A 1 92 ? -5.109 -1.782 34.445 1.00 60.28 92 LEU A N 1
ATOM 737 C CA . LEU A 1 92 ? -6.019 -1.195 35.435 1.00 60.28 92 LEU A CA 1
ATOM 738 C C . LEU A 1 92 ? -6.903 -2.266 36.084 1.00 60.28 92 LEU A C 1
ATOM 740 O O . LEU A 1 92 ? -7.078 -2.244 37.299 1.00 60.28 92 LEU A O 1
ATOM 744 N N . HIS A 1 93 ? -7.384 -3.239 35.303 1.00 57.31 93 HIS A N 1
ATOM 745 C CA . HIS A 1 93 ? -8.235 -4.317 35.819 1.00 57.31 93 HIS A CA 1
ATOM 746 C C . HIS A 1 93 ? -7.470 -5.262 36.760 1.00 57.31 93 HIS A C 1
ATOM 748 O O . HIS A 1 93 ? -7.995 -5.657 37.798 1.00 57.31 93 HIS A O 1
ATOM 754 N N . SER A 1 94 ? -6.193 -5.551 36.468 1.00 59.12 94 SER A N 1
ATOM 755 C CA . SER A 1 94 ? -5.356 -6.371 37.357 1.00 59.12 94 SER A CA 1
ATOM 756 C C . SER A 1 94 ? -5.023 -5.686 38.684 1.00 59.12 94 SER A C 1
ATOM 758 O O . SER A 1 94 ? -4.677 -6.359 39.645 1.00 59.12 94 SER A O 1
ATOM 760 N N . SER A 1 95 ? -5.082 -4.353 38.743 1.00 60.19 95 SER A N 1
ATOM 761 C CA . SER A 1 95 ? -4.766 -3.592 39.958 1.00 60.19 95 SER A CA 1
ATOM 762 C C . SER A 1 95 ? -5.981 -3.439 40.882 1.00 60.19 95 SER A C 1
ATOM 764 O O . SER A 1 95 ? -5.804 -3.310 42.089 1.00 60.19 95 SER A O 1
ATOM 766 N N . SER A 1 96 ? -7.207 -3.476 40.344 1.00 60.12 96 SER A N 1
ATOM 767 C CA . SER A 1 96 ? -8.451 -3.384 41.127 1.00 60.12 96 SER A CA 1
ATOM 768 C C . SER A 1 96 ? -8.948 -4.717 41.687 1.00 60.12 96 SER A C 1
ATOM 770 O O . SER A 1 96 ? -9.720 -4.712 42.634 1.00 60.12 96 SER A O 1
ATOM 772 N N . GLU A 1 97 ? -8.538 -5.853 41.118 1.00 62.12 97 GLU A N 1
ATOM 773 C CA . GLU A 1 97 ? -8.900 -7.185 41.640 1.00 62.12 97 GLU A CA 1
ATOM 774 C C . GLU A 1 97 ? -8.013 -7.637 42.815 1.00 62.12 97 GLU A C 1
ATOM 776 O O . GLU A 1 97 ? -8.302 -8.647 43.453 1.00 62.12 97 GLU A O 1
ATOM 781 N N . VAL A 1 98 ? -6.934 -6.902 43.107 1.00 66.12 98 VAL A N 1
ATOM 782 C CA . VAL A 1 98 ? -5.908 -7.278 44.101 1.00 66.12 98 VAL A CA 1
ATOM 783 C C . VAL A 1 98 ? -5.931 -6.367 45.347 1.00 66.12 98 VAL A C 1
ATOM 785 O O . VAL A 1 98 ? -5.121 -6.554 46.253 1.00 66.12 98 VAL A O 1
ATOM 788 N N . GLY A 1 99 ? -6.852 -5.398 45.425 1.00 51.22 99 GLY A N 1
ATOM 789 C CA . GLY A 1 99 ? -7.020 -4.485 46.570 1.00 51.22 99 GLY A CA 1
ATOM 790 C C . GLY A 1 99 ? -8.307 -4.739 47.339 1.00 51.22 99 GLY A C 1
ATOM 791 O O . GLY A 1 99 ? -8.252 -4.674 48.586 1.00 51.22 99 GLY A O 1
#

Radius of gyration: 18.43 Å; chains: 1; bounding box: 35×23×69 Å